Protein AF-F1CIZ3-F1 (afdb_monomer_lite)

InterPro domains:
  IPR001404 Heat shock protein Hsp90 family [PTHR11528] (62-171)
  IPR019805 Heat shock protein Hsp90, conserved site [PS00298] (95-104)
  IPR020575 Heat shock protein Hsp90, N-terminal [PR00775] (75-95)
  IPR020575 Heat shock protein Hsp90, N-terminal [PR00775] (96-118)
  IPR020575 Heat shock protein Hsp90, N-terminal [PR00775] (145-162)
  IPR020575 Heat shock protein Hsp90, N-terminal [PR00775] (163-171)
  IPR036890 Histidine kinase/HSP90-like ATPase superfamily [G3DSA:3.30.565.10] (61-171)
  IPR036890 Histidine kinase/HSP90-like ATPase superfamily [SSF55874] (75-171)

Radius of gyration: 31.39 Å; chains: 1; bounding box: 95×78×40 Å

pLDDT: mean 72.2, std 19.68, range [31.83, 97.5]

Sequence (171 aa):
MRRKLLLLLGVFLLTATLCLAEEDEAENEIKVEDDLGSSREASRTDDEAVKREEEAIKLDGLSVSQIKEMREKAEKFAFQAEVNRMMKLIINSLYRNKEIFLRELISNASDALDKIRVLSLTDKAALAATEELTIRIKSDKENHLLHITDTGIGMTKDELVNNLGTIAKSG

Structure (mmCIF, N/CA/C/O backbone):
data_AF-F1CIZ3-F1
#
_entry.id   AF-F1CIZ3-F1
#
loop_
_atom_site.group_PDB
_atom_site.id
_atom_site.type_symbol
_atom_site.label_atom_id
_atom_site.label_alt_id
_atom_site.label_comp_id
_atom_site.label_asym_id
_atom_site.label_entity_id
_atom_site.label_seq_id
_atom_site.pdbx_PDB_ins_code
_atom_site.Cartn_x
_atom_site.Cartn_y
_atom_site.Cartn_z
_atom_site.occupancy
_atom_site.B_iso_or_equiv
_atom_site.auth_seq_id
_atom_site.auth_comp_id
_atom_site.auth_asym_id
_atom_site.auth_atom_id
_atom_site.pdbx_PDB_model_num
ATOM 1 N N . MET A 1 1 ? 74.417 58.979 -9.910 1.00 60.44 1 MET A N 1
ATOM 2 C CA . MET A 1 1 ? 73.573 57.797 -10.215 1.00 60.44 1 MET A CA 1
ATOM 3 C C . MET A 1 1 ? 72.870 57.190 -8.996 1.00 60.44 1 MET A C 1
ATOM 5 O O . MET A 1 1 ? 71.717 56.815 -9.128 1.00 60.44 1 MET A O 1
ATOM 9 N N . ARG A 1 2 ? 73.472 57.161 -7.795 1.00 59.16 2 ARG A N 1
ATOM 10 C CA . ARG A 1 2 ? 72.865 56.521 -6.604 1.00 59.16 2 ARG A CA 1
ATOM 11 C C . ARG A 1 2 ? 71.601 57.208 -6.037 1.00 59.16 2 ARG A C 1
ATOM 13 O O . ARG A 1 2 ? 70.689 56.515 -5.616 1.00 59.16 2 ARG A O 1
ATOM 20 N N . ARG A 1 3 ? 71.479 58.543 -6.106 1.00 56.59 3 ARG A N 1
ATOM 21 C CA . ARG A 1 3 ? 70.274 59.277 -5.639 1.00 56.59 3 ARG A CA 1
ATOM 22 C C . ARG A 1 3 ? 69.024 59.073 -6.513 1.00 56.59 3 ARG A C 1
ATOM 24 O O . ARG A 1 3 ? 67.924 59.063 -5.983 1.00 56.59 3 ARG A O 1
ATOM 31 N N . LYS A 1 4 ? 69.187 58.866 -7.828 1.00 54.38 4 LYS A N 1
ATOM 32 C CA . LYS A 1 4 ? 68.066 58.553 -8.739 1.00 54.38 4 LYS A CA 1
ATOM 33 C C . LYS A 1 4 ? 67.563 57.114 -8.555 1.00 54.38 4 LYS A C 1
ATOM 35 O O . LYS A 1 4 ? 66.370 56.885 -8.676 1.00 54.38 4 LYS A O 1
ATOM 40 N N . LEU A 1 5 ? 68.453 56.181 -8.198 1.00 55.88 5 LEU A N 1
ATOM 41 C CA . LEU A 1 5 ? 68.102 54.786 -7.914 1.00 55.88 5 LEU A CA 1
ATOM 42 C C . LEU A 1 5 ? 67.326 54.636 -6.592 1.00 55.88 5 LEU A C 1
ATOM 44 O O . LEU A 1 5 ? 66.358 53.893 -6.547 1.00 55.88 5 LEU A O 1
ATOM 48 N N . LEU A 1 6 ? 67.694 55.393 -5.549 1.00 56.19 6 LEU A N 1
ATOM 49 C CA . LEU A 1 6 ? 66.964 55.431 -4.270 1.00 56.19 6 LEU A CA 1
ATOM 50 C C . LEU A 1 6 ? 65.561 56.051 -4.394 1.00 56.19 6 LEU A C 1
ATOM 52 O O . LEU A 1 6 ? 64.628 55.563 -3.767 1.00 56.19 6 LEU A O 1
ATOM 56 N N . LEU A 1 7 ? 65.397 57.083 -5.232 1.00 55.53 7 LEU A N 1
ATOM 57 C CA . LEU A 1 7 ? 64.083 57.670 -5.530 1.00 55.53 7 LEU A CA 1
ATOM 58 C C . LEU A 1 7 ? 63.192 56.715 -6.342 1.00 55.53 7 LEU A C 1
ATOM 60 O O . LEU A 1 7 ? 62.009 56.607 -6.048 1.00 55.53 7 LEU A O 1
ATOM 64 N N . LEU A 1 8 ? 63.754 55.978 -7.307 1.00 55.53 8 LEU A N 1
ATOM 65 C CA . LEU A 1 8 ? 63.022 54.957 -8.073 1.00 55.53 8 LEU A CA 1
ATOM 66 C C . LEU A 1 8 ? 62.616 53.751 -7.213 1.00 55.53 8 LEU A C 1
ATOM 68 O O . LEU A 1 8 ? 61.493 53.278 -7.340 1.00 55.53 8 LEU A O 1
ATOM 72 N N . LEU A 1 9 ? 63.485 53.295 -6.301 1.00 59.22 9 LEU A N 1
ATOM 73 C CA . LEU A 1 9 ? 63.159 52.214 -5.364 1.00 59.22 9 LEU A CA 1
ATOM 74 C C . LEU A 1 9 ? 62.082 52.645 -4.354 1.00 59.22 9 LEU A C 1
ATOM 76 O O . LEU A 1 9 ? 61.201 51.860 -4.024 1.00 59.22 9 LEU A O 1
ATOM 80 N N . GLY A 1 10 ? 62.137 53.902 -3.895 1.00 55.72 10 GLY A N 1
ATOM 81 C CA . GLY A 1 10 ? 61.157 54.481 -2.974 1.00 55.72 10 GLY A CA 1
ATOM 82 C C . GLY A 1 10 ? 59.777 54.674 -3.602 1.00 55.72 10 GLY A C 1
ATOM 83 O O . GLY A 1 10 ? 58.782 54.380 -2.952 1.00 55.72 10 GLY A O 1
ATOM 84 N N . VAL A 1 11 ? 59.703 55.089 -4.873 1.00 61.62 11 VAL A N 1
ATOM 85 C CA . VAL A 1 11 ? 58.431 55.178 -5.613 1.00 61.62 11 VAL A CA 1
ATOM 86 C C . VAL A 1 11 ? 57.851 53.785 -5.863 1.00 61.62 11 VAL A C 1
ATOM 88 O O . VAL A 1 11 ? 56.654 53.610 -5.684 1.00 61.62 11 VAL A O 1
ATOM 91 N N . PHE A 1 12 ? 58.685 52.784 -6.171 1.00 55.91 12 PHE A N 1
ATOM 92 C CA . PHE A 1 12 ? 58.234 51.402 -6.370 1.00 55.91 12 PHE A CA 1
ATOM 93 C C . PHE A 1 12 ? 57.705 50.759 -5.074 1.00 55.91 12 PHE A C 1
ATOM 95 O O . PHE A 1 12 ? 56.709 50.038 -5.104 1.00 55.91 12 PHE A O 1
ATOM 102 N N . LEU A 1 13 ? 58.322 51.065 -3.922 1.00 51.88 13 LEU A N 1
ATOM 103 C CA . LEU A 1 13 ? 57.835 50.622 -2.610 1.00 51.88 13 LEU A CA 1
ATOM 104 C C . LEU A 1 13 ? 56.526 51.323 -2.208 1.00 51.88 13 LEU A C 1
ATOM 106 O O . LEU A 1 13 ? 55.668 50.682 -1.614 1.00 51.88 13 LEU A O 1
ATOM 110 N N . LEU A 1 14 ? 56.362 52.607 -2.556 1.00 47.78 14 LEU A N 1
ATOM 111 C CA . LEU A 1 14 ? 55.167 53.399 -2.237 1.00 47.78 14 LEU A CA 1
ATOM 112 C C . LEU A 1 14 ? 53.968 53.044 -3.137 1.00 47.78 14 LEU A C 1
ATOM 114 O O . LEU A 1 14 ? 52.826 53.108 -2.693 1.00 47.78 14 LEU A O 1
ATOM 118 N N . THR A 1 15 ? 54.215 52.628 -4.386 1.00 47.16 15 THR A N 1
ATOM 119 C CA . THR A 1 15 ? 53.174 52.088 -5.280 1.00 47.16 15 THR A CA 1
ATOM 120 C C . THR A 1 15 ? 52.779 50.658 -4.919 1.00 47.16 15 THR A C 1
ATOM 122 O O . THR A 1 15 ? 51.637 50.274 -5.144 1.00 47.16 15 THR A O 1
ATOM 125 N N . ALA A 1 16 ? 53.693 49.875 -4.332 1.00 51.03 16 ALA A N 1
ATOM 126 C CA . ALA A 1 16 ? 53.399 48.521 -3.864 1.00 51.03 16 ALA A CA 1
ATOM 127 C C . ALA A 1 16 ? 52.565 48.514 -2.570 1.00 51.03 16 ALA A C 1
ATOM 129 O O . ALA A 1 16 ? 51.752 47.615 -2.379 1.00 51.03 16 ALA A O 1
ATOM 130 N N . THR A 1 17 ? 52.720 49.523 -1.703 1.00 44.88 17 THR A N 1
ATOM 131 C CA . THR A 1 17 ? 51.932 49.652 -0.466 1.00 44.88 17 THR A CA 1
ATOM 132 C C . THR A 1 17 ? 50.575 50.329 -0.662 1.00 44.88 17 THR A C 1
ATOM 134 O O . THR A 1 17 ? 49.658 50.021 0.090 1.00 44.88 17 THR A O 1
ATOM 137 N N . LEU A 1 18 ? 50.391 51.178 -1.686 1.00 41.38 18 LEU A N 1
ATOM 138 C CA . LEU A 1 18 ? 49.066 51.723 -2.041 1.00 41.38 18 LEU A CA 1
ATOM 139 C C . LEU A 1 18 ? 48.138 50.704 -2.727 1.00 41.38 18 LEU A C 1
ATOM 141 O O . LEU A 1 18 ? 46.958 50.986 -2.893 1.00 41.38 18 LEU A O 1
ATOM 145 N N . CYS A 1 19 ? 48.655 49.539 -3.132 1.00 40.03 19 CYS A N 1
ATOM 146 C CA . CYS A 1 19 ? 47.873 48.489 -3.790 1.00 40.03 19 CYS A CA 1
ATOM 147 C C . CYS A 1 19 ? 47.334 47.427 -2.807 1.00 40.03 19 CYS A C 1
ATOM 149 O O . CYS A 1 19 ? 46.702 46.469 -3.240 1.00 40.03 19 CYS A O 1
ATOM 151 N N . LEU A 1 20 ? 47.607 47.570 -1.502 1.00 40.41 20 LEU A N 1
ATOM 152 C CA . LEU A 1 20 ? 47.249 46.608 -0.450 1.00 40.41 20 LEU A CA 1
ATOM 153 C C . LEU A 1 20 ? 46.463 47.269 0.697 1.00 40.41 20 LEU A C 1
ATOM 155 O O . LEU A 1 20 ? 46.751 47.028 1.869 1.00 40.41 20 LEU A O 1
ATOM 159 N N . ALA A 1 21 ? 45.489 48.121 0.374 1.00 43.19 21 ALA A N 1
ATOM 160 C CA . ALA A 1 21 ? 44.561 48.667 1.359 1.00 43.19 21 ALA A CA 1
ATOM 161 C C . ALA A 1 21 ? 43.124 48.676 0.812 1.00 43.19 21 ALA A C 1
ATOM 163 O O . ALA A 1 21 ? 42.859 49.328 -0.191 1.00 43.19 21 ALA A O 1
ATOM 164 N N . GLU A 1 22 ? 42.261 47.966 1.547 1.00 39.03 22 GLU A N 1
ATOM 165 C CA . GLU A 1 22 ? 40.789 47.908 1.507 1.00 39.03 22 GLU A CA 1
ATOM 166 C C . GLU A 1 22 ? 40.122 47.187 0.326 1.00 39.03 22 GLU A C 1
ATOM 168 O O . GLU A 1 22 ? 39.919 47.750 -0.740 1.00 39.03 22 GLU A O 1
ATOM 173 N N . GLU A 1 23 ? 39.722 45.939 0.592 1.00 34.38 23 GLU A N 1
ATOM 174 C CA . GLU A 1 23 ? 38.326 45.474 0.525 1.00 34.38 23 GLU A CA 1
ATOM 175 C C . GLU A 1 23 ? 38.229 44.190 1.380 1.00 34.38 23 GLU A C 1
ATOM 177 O O . GLU A 1 23 ? 38.467 43.080 0.916 1.00 34.38 23 GLU A O 1
ATOM 182 N N . ASP A 1 24 ? 37.961 44.357 2.681 1.00 39.41 24 ASP A N 1
ATOM 183 C CA . ASP A 1 24 ? 37.458 43.279 3.546 1.00 39.41 24 ASP A CA 1
ATOM 184 C C . ASP A 1 24 ? 35.933 43.214 3.328 1.00 39.41 24 ASP A C 1
ATOM 186 O O . ASP A 1 24 ? 35.139 43.655 4.160 1.00 39.41 24 ASP A O 1
ATOM 190 N N . GLU A 1 25 ? 35.508 42.718 2.165 1.00 37.09 25 GLU A N 1
ATOM 191 C CA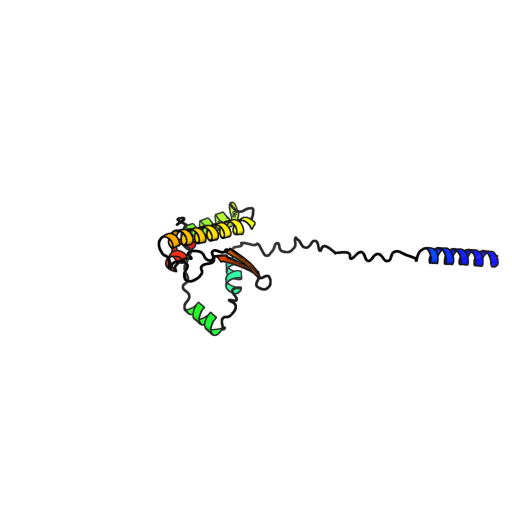 . GLU A 1 25 ? 34.170 42.151 2.025 1.00 37.09 25 GLU A CA 1
ATOM 192 C C . GLU A 1 25 ? 34.301 40.636 2.139 1.00 37.09 25 GLU A C 1
ATOM 194 O O . GLU A 1 25 ? 34.821 39.946 1.263 1.00 37.09 25 GLU A O 1
ATOM 199 N N . ALA A 1 26 ? 33.844 40.110 3.274 1.00 41.56 26 ALA A N 1
ATOM 200 C CA . ALA A 1 26 ? 33.612 38.690 3.451 1.00 41.56 26 ALA A CA 1
ATOM 201 C C . ALA A 1 26 ? 32.445 38.258 2.547 1.00 41.56 26 ALA A C 1
ATOM 203 O O . ALA A 1 26 ? 31.319 38.068 3.010 1.00 41.56 26 ALA A O 1
ATOM 204 N N . GLU A 1 27 ? 32.710 38.084 1.253 1.00 35.53 27 GLU A N 1
ATOM 205 C CA . GLU A 1 27 ? 31.879 37.240 0.410 1.00 35.53 27 GLU A CA 1
ATOM 206 C C . GLU A 1 27 ? 32.081 35.800 0.877 1.00 35.53 27 GLU A C 1
ATOM 208 O O . GLU A 1 27 ? 33.072 35.126 0.596 1.00 35.53 27 GLU A O 1
ATOM 213 N N . ASN A 1 28 ? 31.124 35.336 1.673 1.00 36.84 28 ASN A N 1
ATOM 214 C CA . ASN A 1 28 ? 30.926 33.929 1.945 1.00 36.84 28 ASN A CA 1
ATOM 215 C C . ASN A 1 28 ? 30.589 33.263 0.600 1.00 36.84 28 ASN A C 1
ATOM 217 O O . ASN A 1 28 ? 29.420 33.209 0.216 1.00 36.84 28 ASN A O 1
ATOM 221 N N . GLU A 1 29 ? 31.612 32.818 -0.141 1.00 31.83 29 GLU A N 1
ATOM 222 C CA . GLU A 1 29 ? 31.455 31.911 -1.275 1.00 31.83 29 GLU A CA 1
ATOM 223 C C . GLU A 1 29 ? 30.712 30.674 -0.763 1.00 31.83 29 GLU A C 1
ATOM 225 O O . GLU A 1 29 ? 31.293 29.714 -0.249 1.00 31.83 29 GLU A O 1
ATOM 230 N N . ILE A 1 30 ? 29.391 30.680 -0.919 1.00 37.44 30 ILE A N 1
ATOM 231 C CA . ILE A 1 30 ? 28.629 29.447 -0.974 1.00 37.44 30 ILE A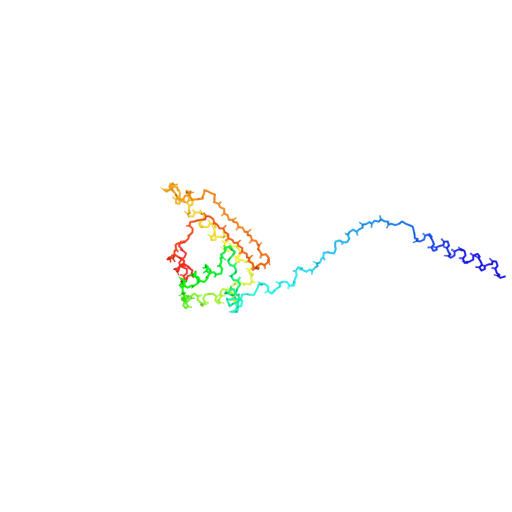 CA 1
ATOM 232 C C . ILE A 1 30 ? 29.117 28.774 -2.251 1.00 37.44 30 ILE A C 1
ATOM 234 O O . ILE A 1 30 ? 28.620 29.045 -3.344 1.00 37.44 30 ILE A O 1
ATOM 238 N N . LYS A 1 31 ? 30.119 27.900 -2.123 1.00 35.44 31 LYS A N 1
ATOM 239 C CA . LYS A 1 31 ? 30.333 26.843 -3.103 1.00 35.44 31 LYS A CA 1
ATOM 240 C C . LYS A 1 31 ? 29.052 26.028 -3.110 1.00 35.44 31 LYS A C 1
ATOM 242 O O . LYS A 1 31 ? 28.849 25.160 -2.265 1.00 35.44 31 LYS A O 1
ATOM 247 N N . VAL A 1 32 ? 28.154 26.365 -4.030 1.00 44.09 32 VAL A N 1
ATOM 248 C CA . VAL A 1 32 ? 27.107 25.451 -4.454 1.00 44.09 32 VAL A CA 1
ATOM 249 C C . VAL A 1 32 ? 27.875 24.297 -5.075 1.00 44.09 32 VAL A C 1
ATOM 251 O O . VAL A 1 32 ? 28.384 24.398 -6.188 1.00 44.09 32 VAL A O 1
ATOM 254 N N . GLU A 1 33 ? 28.085 23.245 -4.289 1.00 45.31 33 GLU A N 1
ATOM 255 C CA . GLU A 1 33 ? 28.481 21.963 -4.838 1.00 45.31 33 GLU A CA 1
ATOM 256 C C . GLU A 1 33 ? 27.402 21.598 -5.857 1.00 45.31 33 GLU A C 1
ATOM 258 O O . GLU A 1 33 ? 26.280 21.239 -5.497 1.00 45.31 33 GLU A O 1
ATOM 263 N N . ASP A 1 34 ? 27.739 21.722 -7.140 1.00 43.12 34 ASP A N 1
ATOM 264 C CA . ASP A 1 34 ? 27.002 21.134 -8.256 1.00 43.12 34 ASP A CA 1
ATOM 265 C C . ASP A 1 34 ? 27.127 19.597 -8.199 1.00 43.12 34 ASP A C 1
ATOM 267 O O . ASP A 1 34 ? 27.535 18.941 -9.155 1.00 43.12 34 ASP A O 1
ATOM 271 N N . ASP A 1 35 ? 26.768 19.000 -7.060 1.00 46.41 35 ASP A N 1
ATOM 272 C CA . ASP A 1 35 ? 26.555 17.563 -6.910 1.00 46.41 35 ASP A CA 1
ATOM 273 C C . ASP A 1 35 ? 25.058 17.224 -6.873 1.00 46.41 35 ASP A C 1
ATOM 275 O O . ASP A 1 35 ? 24.585 16.316 -6.194 1.00 46.41 35 ASP A O 1
ATOM 279 N N . LEU A 1 36 ? 24.273 17.936 -7.681 1.00 48.47 36 LEU A N 1
ATOM 280 C CA . LEU A 1 36 ? 22.897 17.552 -8.010 1.00 48.47 36 LEU A CA 1
ATOM 281 C C . LEU A 1 36 ? 22.841 16.394 -9.032 1.00 48.47 36 LEU A C 1
ATOM 283 O O . LEU A 1 36 ? 21.804 16.165 -9.655 1.00 48.47 36 LEU A O 1
ATOM 287 N N . GLY A 1 37 ? 23.939 15.647 -9.221 1.00 47.88 37 GLY A N 1
ATOM 288 C CA . GLY A 1 37 ? 24.082 14.704 -10.333 1.00 47.88 37 GLY A CA 1
ATOM 289 C C . GLY A 1 37 ? 24.747 13.353 -10.055 1.00 47.88 37 GLY A C 1
ATOM 290 O O . GLY A 1 37 ? 24.560 12.454 -10.881 1.00 47.88 37 GLY A O 1
ATOM 291 N N . SER A 1 38 ? 25.482 13.141 -8.953 1.00 41.50 38 SER A N 1
ATOM 292 C CA . SER A 1 38 ? 26.215 11.870 -8.771 1.00 41.50 38 SER A CA 1
ATOM 293 C C . SER A 1 38 ? 25.387 10.717 -8.188 1.00 41.50 38 SER A C 1
ATOM 295 O O . SER A 1 38 ? 25.764 9.557 -8.333 1.00 41.50 38 SER A O 1
ATOM 297 N N . SER A 1 39 ? 24.188 10.961 -7.651 1.00 42.50 39 SER A N 1
ATOM 298 C CA . SER A 1 39 ? 23.332 9.904 -7.080 1.00 42.50 39 SER A CA 1
ATOM 299 C C . SER A 1 39 ? 22.413 9.199 -8.094 1.00 42.50 39 SER A C 1
ATOM 301 O O . SER A 1 39 ? 21.367 8.651 -7.740 1.00 42.50 39 SER A O 1
ATOM 303 N N . ARG A 1 40 ? 22.816 9.106 -9.373 1.00 44.34 40 ARG A N 1
ATOM 304 C CA . ARG A 1 40 ? 22.109 8.291 -10.395 1.00 44.34 40 ARG A CA 1
ATOM 305 C C . ARG A 1 40 ? 22.111 6.784 -10.102 1.00 44.34 40 ARG A C 1
ATOM 307 O O . ARG A 1 40 ? 21.500 6.017 -10.848 1.00 44.34 40 ARG A O 1
ATOM 314 N N . GLU A 1 41 ? 22.790 6.348 -9.048 1.00 45.31 41 GLU A N 1
ATOM 315 C CA . GLU A 1 41 ? 22.879 4.943 -8.652 1.00 45.31 41 GLU A CA 1
ATOM 316 C C . GLU A 1 41 ? 21.762 4.496 -7.701 1.00 45.31 41 GLU A C 1
ATOM 318 O O . GLU A 1 41 ? 21.410 3.318 -7.700 1.00 45.31 41 GLU A O 1
ATOM 323 N N . ALA A 1 42 ? 21.117 5.425 -6.985 1.00 45.59 42 ALA A N 1
ATOM 324 C CA . ALA A 1 42 ? 20.044 5.098 -6.040 1.00 45.59 42 ALA A CA 1
ATOM 325 C C . ALA A 1 42 ? 18.691 4.797 -6.720 1.00 45.59 42 ALA A C 1
ATOM 327 O O . ALA A 1 42 ? 17.768 4.306 -6.083 1.00 45.59 42 ALA A O 1
ATOM 328 N N . SER A 1 43 ? 18.560 5.073 -8.024 1.00 50.25 43 SER A N 1
ATOM 329 C CA . SER A 1 43 ? 17.323 4.885 -8.796 1.00 50.25 43 SER A CA 1
ATOM 330 C C . SER A 1 43 ? 17.510 3.862 -9.921 1.00 50.25 43 SER A C 1
ATOM 332 O O . SER A 1 43 ? 17.240 4.126 -11.099 1.00 50.25 43 SER A O 1
ATOM 334 N N . ARG A 1 44 ? 18.021 2.674 -9.592 1.00 57.41 44 ARG A N 1
ATOM 335 C CA . ARG A 1 44 ? 18.047 1.533 -10.519 1.00 57.41 44 ARG A CA 1
ATOM 336 C C . ARG A 1 44 ? 17.047 0.480 -10.057 1.00 57.41 44 ARG A C 1
ATOM 338 O O . ARG A 1 44 ? 17.277 -0.219 -9.085 1.00 57.41 44 ARG A O 1
ATOM 345 N N . THR A 1 45 ? 15.936 0.393 -10.780 1.00 56.97 45 THR A N 1
ATOM 346 C CA . THR A 1 45 ? 14.959 -0.699 -10.727 1.00 56.97 45 THR A CA 1
ATOM 347 C C . THR A 1 45 ? 15.451 -1.823 -11.641 1.00 56.97 45 THR A C 1
ATOM 349 O O . THR A 1 45 ? 14.909 -2.025 -12.728 1.00 56.97 45 THR A O 1
ATOM 352 N N . ASP A 1 46 ? 16.571 -2.444 -11.284 1.00 65.31 46 ASP A N 1
ATOM 353 C CA . ASP A 1 46 ? 17.110 -3.610 -11.987 1.00 65.31 46 ASP A CA 1
ATOM 354 C C . ASP A 1 46 ? 16.664 -4.914 -11.311 1.00 65.31 46 ASP A C 1
ATOM 356 O O . ASP A 1 46 ? 16.169 -4.911 -10.186 1.00 65.31 46 ASP A O 1
ATOM 360 N N . ASP A 1 47 ? 16.831 -6.048 -11.998 1.00 62.03 47 ASP A N 1
ATOM 361 C CA . ASP A 1 47 ? 16.488 -7.378 -11.463 1.00 62.03 47 ASP A CA 1
ATOM 362 C C . ASP A 1 47 ? 17.288 -7.726 -10.182 1.00 62.03 47 ASP A C 1
ATOM 364 O O . ASP A 1 47 ? 16.934 -8.646 -9.442 1.00 62.03 47 ASP A O 1
ATOM 368 N N . GLU A 1 48 ? 18.368 -6.986 -9.905 1.00 59.81 48 GLU A N 1
ATOM 369 C CA . GLU A 1 48 ? 19.204 -7.117 -8.709 1.00 59.81 48 GLU A CA 1
ATOM 370 C C . GLU A 1 48 ? 18.741 -6.235 -7.538 1.00 59.81 48 GLU A C 1
ATOM 372 O O . GLU A 1 48 ? 19.175 -6.465 -6.407 1.00 59.81 48 GLU A O 1
ATOM 377 N N 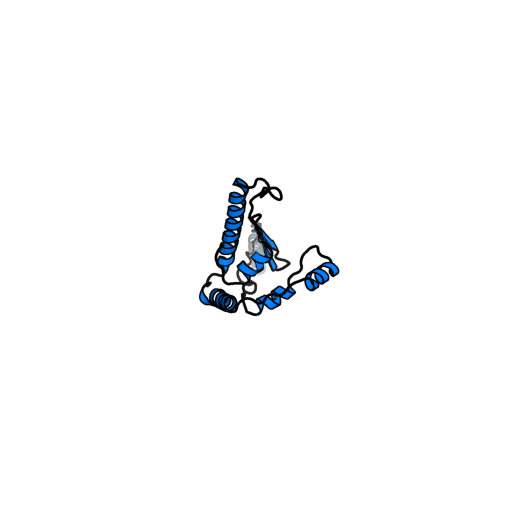. ALA A 1 49 ? 17.842 -5.269 -7.765 1.00 63.19 49 ALA A N 1
ATOM 378 C CA . ALA A 1 49 ? 17.273 -4.419 -6.719 1.00 63.19 49 ALA A CA 1
ATOM 379 C C . ALA A 1 49 ? 16.574 -5.260 -5.645 1.00 63.19 49 ALA A C 1
ATOM 381 O O . ALA A 1 49 ? 16.829 -5.070 -4.464 1.00 63.19 49 ALA A O 1
ATOM 382 N N . VAL A 1 50 ? 15.816 -6.284 -6.053 1.00 57.88 50 VAL A N 1
ATOM 383 C CA . VAL A 1 50 ? 15.111 -7.194 -5.133 1.00 57.88 50 VAL A CA 1
ATOM 384 C C . VAL A 1 50 ? 16.080 -7.901 -4.180 1.00 57.88 50 VAL A C 1
ATOM 386 O O . VAL A 1 50 ? 15.827 -7.977 -2.982 1.00 57.88 50 VAL A O 1
ATOM 389 N N . LYS A 1 51 ? 17.224 -8.382 -4.686 1.00 57.94 51 LYS A N 1
ATOM 390 C CA . LYS A 1 51 ? 18.232 -9.070 -3.860 1.00 57.94 51 LYS A CA 1
ATOM 391 C C . LYS A 1 51 ? 18.914 -8.113 -2.881 1.00 57.94 51 LYS A C 1
ATOM 393 O O . LYS A 1 51 ? 19.152 -8.480 -1.737 1.00 57.94 51 LYS A O 1
ATOM 398 N N . ARG A 1 52 ? 19.202 -6.884 -3.320 1.00 62.78 52 ARG A N 1
ATOM 399 C CA . ARG A 1 52 ? 19.779 -5.835 -2.464 1.00 62.78 52 ARG A CA 1
ATOM 400 C C . ARG A 1 52 ? 18.795 -5.371 -1.388 1.00 62.78 52 ARG A C 1
ATOM 402 O O . ARG A 1 52 ? 19.196 -5.163 -0.248 1.00 62.78 52 ARG A O 1
ATOM 409 N N . GLU A 1 53 ? 17.515 -5.249 -1.728 1.00 56.81 53 GLU A N 1
ATOM 410 C CA . GLU A 1 53 ? 16.449 -4.869 -0.796 1.00 56.81 53 GLU A CA 1
ATOM 411 C C . GLU A 1 53 ? 16.196 -5.951 0.266 1.00 56.81 53 GLU A C 1
ATOM 413 O O . GLU A 1 53 ? 16.034 -5.614 1.437 1.00 56.81 53 GLU A O 1
ATOM 418 N N . GLU A 1 54 ? 16.252 -7.243 -0.085 1.00 55.09 54 GLU A N 1
ATOM 419 C CA . GLU A 1 54 ? 16.146 -8.351 0.885 1.00 55.09 54 GLU A CA 1
ATOM 420 C C . GLU A 1 54 ? 17.230 -8.299 1.983 1.00 55.09 54 GLU A C 1
ATOM 422 O O . GLU A 1 54 ? 16.981 -8.674 3.136 1.00 55.09 54 GLU A O 1
ATOM 427 N N . GLU A 1 55 ? 18.428 -7.816 1.644 1.00 53.34 55 GLU A N 1
ATOM 428 C CA . GLU A 1 55 ? 19.556 -7.665 2.570 1.00 53.34 55 GLU A CA 1
ATOM 429 C C . GLU A 1 55 ? 19.492 -6.358 3.385 1.00 53.34 55 GLU A C 1
ATOM 431 O O . GLU A 1 55 ? 20.049 -6.291 4.484 1.00 53.34 55 GLU A O 1
ATOM 436 N N . ALA A 1 56 ? 18.781 -5.340 2.888 1.00 51.75 56 ALA A N 1
ATOM 437 C CA . ALA A 1 56 ? 18.761 -3.988 3.446 1.00 51.75 56 ALA A CA 1
ATOM 438 C C . ALA A 1 56 ? 17.674 -3.729 4.506 1.00 51.75 56 ALA A C 1
ATOM 440 O O . ALA A 1 56 ? 17.720 -2.688 5.163 1.00 51.75 56 ALA A O 1
ATOM 441 N N . ILE A 1 57 ? 16.715 -4.641 4.729 1.00 53.22 57 ILE A N 1
ATOM 442 C CA . ILE A 1 57 ? 15.659 -4.433 5.739 1.00 53.22 57 ILE A CA 1
ATOM 443 C C . ILE A 1 57 ? 16.246 -4.565 7.155 1.00 53.22 57 ILE A C 1
ATOM 445 O O . ILE A 1 57 ? 16.183 -5.618 7.798 1.00 53.22 57 ILE A O 1
ATOM 449 N N . LYS A 1 58 ? 16.794 -3.463 7.668 1.00 55.84 58 LYS A N 1
ATOM 450 C CA . LYS A 1 58 ? 16.952 -3.219 9.101 1.00 55.84 58 LYS A CA 1
ATOM 451 C C . LYS A 1 58 ? 15.627 -2.659 9.611 1.00 55.84 58 LYS A C 1
ATOM 453 O O . LYS A 1 58 ? 15.335 -1.482 9.450 1.00 55.84 58 LYS A O 1
ATOM 458 N N . LEU A 1 59 ? 14.783 -3.524 10.167 1.00 56.53 59 LEU A N 1
ATOM 459 C CA . LEU A 1 59 ? 13.598 -3.082 10.900 1.00 56.53 59 LEU A CA 1
ATOM 460 C C . LEU A 1 59 ? 14.060 -2.473 12.231 1.00 56.53 59 LEU A C 1
ATOM 462 O O . LEU A 1 59 ? 14.519 -3.197 13.116 1.00 56.53 59 LEU A O 1
ATOM 466 N N . ASP A 1 60 ? 13.973 -1.148 12.352 1.00 53.91 60 ASP A N 1
ATOM 467 C CA . ASP A 1 60 ? 14.316 -0.427 13.579 1.00 53.91 60 ASP A CA 1
ATOM 468 C C . ASP A 1 60 ? 13.476 -0.917 14.771 1.00 53.91 60 ASP A C 1
ATOM 470 O O . ASP A 1 60 ? 12.258 -1.074 14.683 1.00 53.91 60 ASP A O 1
ATOM 474 N N . GLY A 1 61 ? 14.136 -1.140 15.913 1.00 58.00 61 GLY A N 1
ATOM 475 C CA . GLY A 1 61 ? 13.480 -1.400 17.203 1.00 58.00 61 GLY A CA 1
ATOM 476 C C . GLY A 1 61 ? 13.200 -2.865 17.562 1.00 58.00 61 GLY A C 1
ATOM 477 O O . GLY A 1 61 ? 12.663 -3.115 18.640 1.00 58.00 61 GLY A O 1
ATOM 478 N N . LEU A 1 62 ? 13.584 -3.836 16.726 1.00 60.44 62 LEU A N 1
ATOM 479 C CA . LEU A 1 62 ? 13.445 -5.270 17.022 1.00 60.44 62 LEU A CA 1
ATOM 480 C C . LEU A 1 62 ? 14.796 -5.901 17.381 1.00 60.44 62 LEU A C 1
ATOM 482 O O . LEU A 1 62 ? 15.820 -5.635 16.750 1.00 60.44 62 LEU A O 1
ATOM 486 N N . SER A 1 63 ? 14.813 -6.768 18.395 1.00 66.75 63 SER A N 1
ATOM 487 C CA . SER A 1 63 ? 16.013 -7.532 18.741 1.00 66.75 63 SER A CA 1
ATOM 488 C C . SER A 1 63 ? 16.338 -8.569 17.657 1.00 66.75 63 SER A C 1
ATOM 490 O O . SER A 1 63 ? 15.462 -9.053 16.937 1.00 66.75 63 SER A O 1
ATOM 492 N N . VAL A 1 64 ? 17.607 -8.981 17.568 1.00 67.62 64 VAL A N 1
ATOM 493 C CA . VAL A 1 64 ? 18.059 -10.013 16.611 1.00 67.62 64 VAL A CA 1
ATOM 494 C C . VAL A 1 64 ? 17.254 -11.315 16.753 1.00 67.62 64 VAL A C 1
ATOM 496 O O . VAL A 1 64 ? 16.987 -11.993 15.760 1.00 67.62 64 VAL A O 1
ATOM 499 N N . SER A 1 65 ? 16.817 -11.653 17.972 1.00 71.94 65 SER A N 1
ATOM 500 C CA . SER A 1 65 ? 15.962 -12.817 18.220 1.00 71.94 65 SER A CA 1
ATOM 501 C C . SER A 1 65 ? 14.540 -12.634 17.682 1.00 71.94 65 SER A C 1
ATOM 503 O O . SER A 1 65 ? 14.011 -13.568 17.085 1.00 71.94 65 SER A O 1
ATOM 505 N N . GLN A 1 66 ? 13.948 -11.444 17.808 1.00 70.81 66 GLN A N 1
ATOM 506 C CA . GLN A 1 66 ? 12.614 -11.149 17.274 1.00 70.81 66 GLN A CA 1
ATOM 507 C C . GLN A 1 66 ? 12.600 -11.134 15.741 1.00 70.81 66 GLN A C 1
ATOM 509 O O . GLN A 1 66 ? 11.686 -11.680 15.130 1.00 70.81 66 GLN A O 1
ATOM 514 N N . ILE A 1 67 ? 13.642 -10.587 15.105 1.00 71.44 67 ILE A N 1
ATOM 515 C CA . ILE A 1 67 ? 13.776 -10.602 13.638 1.00 71.44 67 ILE A CA 1
ATOM 516 C C . ILE A 1 67 ? 13.867 -12.043 13.125 1.00 71.44 67 ILE A C 1
ATOM 518 O O . ILE A 1 67 ? 13.237 -12.393 12.126 1.00 71.44 67 ILE A O 1
ATOM 522 N N . LYS A 1 68 ? 14.633 -12.894 13.818 1.00 74.75 68 LYS A N 1
ATOM 523 C CA . LYS A 1 68 ? 14.747 -14.313 13.475 1.00 74.75 68 LYS A CA 1
ATOM 524 C C . LYS A 1 68 ? 13.400 -15.027 13.603 1.00 74.75 68 LYS A C 1
ATOM 526 O O . LYS A 1 68 ? 12.999 -15.715 12.671 1.00 74.75 68 LYS A O 1
ATOM 531 N N . GLU A 1 69 ? 12.684 -14.810 14.700 1.00 81.00 69 GLU A N 1
ATOM 532 C CA . GLU A 1 69 ? 11.368 -15.412 14.927 1.00 81.00 69 GLU A CA 1
ATOM 533 C C . GLU A 1 69 ? 10.329 -14.952 13.888 1.00 81.00 69 GLU A C 1
ATOM 535 O O . GLU A 1 69 ? 9.565 -15.766 13.370 1.00 81.00 69 GLU A O 1
ATOM 540 N N . MET A 1 70 ? 10.328 -13.666 13.518 1.00 79.19 70 MET A N 1
ATOM 541 C CA . MET A 1 70 ? 9.467 -13.146 12.450 1.00 79.19 70 MET A CA 1
ATOM 542 C C . MET A 1 70 ? 9.791 -13.778 11.095 1.00 79.19 70 MET A C 1
ATOM 544 O O . MET A 1 70 ? 8.873 -14.135 10.363 1.00 79.19 70 MET A O 1
ATOM 548 N N . ARG A 1 71 ? 11.079 -13.955 10.76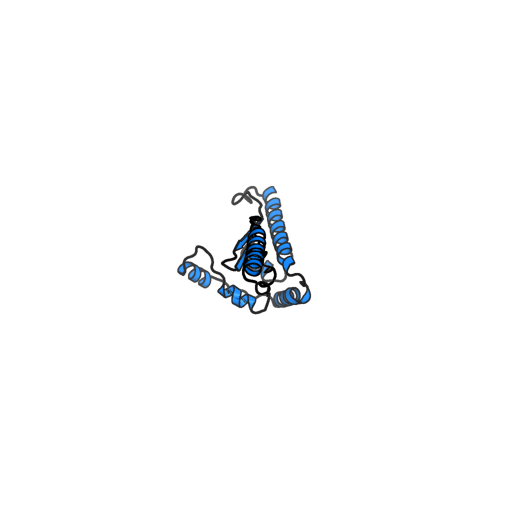5 1.00 77.50 71 ARG A N 1
ATOM 549 C CA . ARG A 1 71 ? 11.506 -14.627 9.526 1.00 77.50 71 ARG A CA 1
ATOM 550 C C . ARG A 1 71 ? 11.124 -16.106 9.508 1.00 77.50 71 ARG A C 1
ATOM 552 O O . ARG A 1 71 ? 10.739 -16.604 8.458 1.00 77.50 71 ARG A O 1
ATOM 559 N N . GLU A 1 72 ? 11.207 -16.798 10.642 1.00 84.94 72 GLU A N 1
ATOM 560 C CA . GLU A 1 72 ? 10.788 -18.203 10.765 1.00 84.94 72 GLU A CA 1
ATOM 561 C C . GLU A 1 72 ? 9.269 -18.373 10.622 1.00 84.94 72 GLU A C 1
ATOM 563 O O . GLU A 1 72 ? 8.811 -19.377 10.082 1.00 84.94 72 GLU A O 1
ATOM 568 N N . LYS A 1 73 ? 8.489 -17.377 11.058 1.00 87.50 73 LYS A N 1
ATOM 569 C CA . LYS A 1 73 ? 7.025 -17.335 10.908 1.00 87.50 73 LYS A CA 1
ATOM 570 C C . LYS A 1 73 ? 6.555 -16.730 9.578 1.00 87.50 73 LYS A C 1
ATOM 572 O O . LYS A 1 73 ? 5.351 -16.686 9.336 1.00 87.50 73 LYS A O 1
ATOM 577 N N . ALA A 1 74 ? 7.465 -16.235 8.739 1.00 86.31 74 ALA A N 1
ATOM 578 C CA . ALA A 1 74 ? 7.113 -15.574 7.489 1.00 86.31 74 ALA A CA 1
ATOM 579 C C . ALA A 1 74 ? 6.676 -16.584 6.419 1.00 86.31 74 ALA A C 1
ATOM 581 O O . ALA A 1 74 ? 7.301 -17.624 6.214 1.00 86.31 74 ALA A O 1
ATOM 582 N N . GLU A 1 75 ? 5.630 -16.231 5.677 1.00 88.50 75 GLU A N 1
ATOM 583 C CA . GLU A 1 75 ? 5.154 -16.993 4.524 1.00 88.50 75 GLU A CA 1
ATOM 584 C C . GLU A 1 75 ? 5.679 -16.355 3.233 1.00 88.50 75 GLU A C 1
ATOM 586 O O . GLU A 1 75 ? 5.610 -15.138 3.055 1.00 88.50 75 GLU A O 1
ATOM 591 N N . LYS A 1 76 ? 6.215 -17.176 2.321 1.00 86.94 76 LYS A N 1
ATOM 592 C CA . LYS A 1 76 ? 6.687 -16.725 1.006 1.00 86.94 76 LYS A CA 1
ATOM 593 C C . LYS A 1 76 ? 5.656 -17.061 -0.063 1.00 86.94 76 LYS A C 1
ATOM 595 O O . LYS A 1 76 ? 5.257 -18.216 -0.192 1.00 86.94 76 LYS A O 1
ATOM 600 N N . PHE A 1 77 ? 5.297 -16.069 -0.870 1.00 84.62 77 PHE A N 1
ATOM 601 C CA . PHE A 1 77 ? 4.377 -16.219 -1.995 1.00 84.62 77 PHE A CA 1
ATOM 602 C C . PHE A 1 77 ? 5.093 -15.900 -3.306 1.00 84.62 77 PHE A C 1
ATOM 604 O O . PHE A 1 77 ? 5.931 -15.002 -3.363 1.00 84.62 77 PHE A O 1
ATOM 611 N N . ALA A 1 78 ? 4.765 -16.641 -4.363 1.00 83.19 78 ALA A N 1
ATOM 612 C CA . ALA A 1 78 ? 5.229 -16.332 -5.708 1.00 83.19 78 ALA A CA 1
ATOM 613 C C . ALA A 1 78 ? 4.186 -15.466 -6.420 1.00 83.19 78 ALA A C 1
ATOM 615 O O . ALA A 1 78 ? 3.003 -15.807 -6.432 1.00 83.19 78 ALA A O 1
ATOM 616 N N . PHE A 1 79 ? 4.631 -14.379 -7.053 1.00 81.88 79 PHE A N 1
ATOM 617 C CA . PHE A 1 79 ? 3.773 -13.596 -7.937 1.00 81.88 79 PHE A CA 1
ATOM 618 C C . PHE A 1 79 ? 3.241 -14.461 -9.077 1.00 81.88 79 PHE A C 1
ATOM 620 O O . PHE A 1 79 ? 3.963 -15.288 -9.649 1.00 81.88 79 PHE A O 1
ATOM 627 N N . GLN A 1 80 ? 1.990 -14.224 -9.462 1.00 80.69 80 GLN A N 1
ATOM 628 C CA . GLN A 1 80 ? 1.423 -14.865 -10.642 1.00 80.69 80 GLN A CA 1
ATOM 629 C C . GLN A 1 80 ? 2.216 -14.479 -11.903 1.00 80.69 80 GLN A C 1
ATOM 631 O O . GLN A 1 80 ? 2.742 -13.369 -12.024 1.00 80.69 80 GLN A O 1
ATOM 636 N N . ALA A 1 81 ? 2.305 -15.396 -12.871 1.00 77.88 81 ALA A N 1
ATOM 637 C CA . ALA A 1 81 ? 3.115 -15.206 -14.081 1.00 77.88 81 ALA A CA 1
ATOM 638 C C . ALA A 1 81 ? 2.745 -13.930 -14.863 1.00 77.88 81 ALA A C 1
ATOM 640 O O . ALA A 1 81 ? 3.609 -13.279 -15.452 1.00 77.88 81 ALA A O 1
ATOM 641 N N . GLU A 1 82 ? 1.469 -13.551 -14.832 1.00 78.00 82 GLU A N 1
ATOM 642 C CA . GLU A 1 82 ? 0.958 -12.350 -15.484 1.00 78.00 82 GLU A CA 1
ATOM 643 C C . GLU A 1 82 ? 1.442 -11.066 -14.785 1.00 78.00 82 GLU A C 1
ATOM 645 O O . GLU A 1 82 ? 1.909 -10.146 -15.458 1.00 78.00 82 GLU A O 1
ATOM 650 N N . VAL A 1 83 ? 1.458 -11.042 -13.443 1.00 78.69 83 VAL A N 1
ATOM 651 C CA . VAL A 1 83 ? 2.003 -9.929 -12.640 1.00 78.69 83 VAL A CA 1
ATOM 652 C C . VAL A 1 83 ? 3.486 -9.736 -12.936 1.00 78.69 83 VAL A C 1
ATOM 654 O O . VAL A 1 83 ? 3.921 -8.622 -13.211 1.00 78.69 83 VAL A O 1
ATOM 657 N N . ASN A 1 84 ? 4.263 -10.822 -12.979 1.00 77.56 84 ASN A N 1
ATOM 658 C CA . ASN A 1 84 ? 5.688 -10.761 -13.318 1.00 77.56 84 ASN A CA 1
ATOM 659 C C . ASN A 1 84 ? 5.938 -10.150 -14.704 1.00 77.56 84 ASN A C 1
ATOM 661 O O . ASN A 1 84 ? 6.877 -9.374 -14.892 1.00 77.56 84 ASN A O 1
ATOM 665 N N . ARG A 1 85 ? 5.097 -10.480 -15.691 1.00 79.25 85 ARG A N 1
ATOM 666 C CA . ARG A 1 85 ? 5.186 -9.894 -17.033 1.00 79.25 85 ARG A CA 1
ATOM 667 C C . ARG A 1 85 ? 4.790 -8.417 -17.025 1.00 79.25 85 ARG A C 1
ATOM 669 O O . ARG A 1 85 ? 5.465 -7.614 -17.667 1.00 79.25 85 ARG A O 1
ATOM 676 N N . MET A 1 86 ? 3.738 -8.062 -16.291 1.00 81.19 86 MET A N 1
ATOM 677 C CA . MET A 1 86 ? 3.276 -6.684 -16.140 1.00 81.19 86 MET A CA 1
ATOM 678 C C . MET A 1 86 ? 4.339 -5.806 -15.470 1.00 81.19 86 MET A C 1
ATOM 680 O O . MET A 1 86 ? 4.665 -4.756 -16.014 1.00 81.19 86 MET A O 1
ATOM 684 N N . MET A 1 87 ? 4.954 -6.260 -14.371 1.00 80.81 87 MET A N 1
ATOM 685 C CA . MET A 1 87 ? 6.051 -5.548 -13.702 1.00 80.81 87 MET A CA 1
ATOM 686 C C . MET A 1 87 ? 7.202 -5.264 -14.670 1.00 80.81 87 MET A C 1
ATOM 688 O O . MET A 1 87 ? 7.641 -4.123 -14.786 1.00 80.81 87 MET A O 1
ATOM 692 N N . LYS A 1 88 ? 7.637 -6.264 -15.449 1.00 79.06 88 LYS A N 1
ATOM 693 C CA . LYS A 1 88 ? 8.708 -6.079 -16.443 1.00 79.06 88 LYS A CA 1
ATOM 694 C C . LYS A 1 88 ? 8.359 -5.048 -17.518 1.00 79.06 88 LYS A C 1
ATOM 696 O O . LYS A 1 88 ? 9.238 -4.291 -17.922 1.00 79.06 88 LYS A O 1
ATOM 701 N N . LEU A 1 89 ? 7.108 -5.006 -17.979 1.00 79.06 89 LEU A N 1
ATOM 702 C CA . LEU A 1 89 ? 6.638 -4.015 -18.957 1.00 79.06 89 LEU A CA 1
ATOM 703 C C . LEU A 1 89 ? 6.539 -2.612 -18.350 1.00 79.06 89 LEU A C 1
ATOM 705 O O . LEU A 1 89 ? 6.968 -1.638 -18.964 1.00 79.06 89 LEU A O 1
ATOM 709 N N . ILE A 1 90 ? 6.005 -2.507 -17.136 1.00 76.00 90 ILE A N 1
ATOM 710 C CA . ILE A 1 90 ? 5.891 -1.253 -16.390 1.00 76.00 90 ILE A CA 1
ATOM 711 C C . ILE A 1 90 ? 7.280 -0.641 -16.186 1.00 76.00 90 ILE A C 1
ATOM 713 O O . ILE A 1 90 ? 7.502 0.507 -16.575 1.00 76.00 90 ILE A O 1
ATOM 717 N N . ILE A 1 91 ? 8.221 -1.437 -15.671 1.00 74.12 91 ILE A N 1
ATOM 718 C CA . ILE A 1 91 ? 9.587 -1.008 -15.350 1.00 74.12 91 ILE A CA 1
ATOM 719 C C . ILE A 1 91 ? 10.355 -0.583 -16.608 1.00 74.12 91 ILE A C 1
ATOM 721 O O . ILE A 1 91 ? 11.033 0.440 -16.593 1.00 74.12 91 ILE A O 1
ATOM 725 N N . ASN A 1 92 ? 10.254 -1.348 -17.700 1.00 70.19 92 ASN A N 1
ATOM 726 C CA . ASN A 1 92 ? 11.127 -1.149 -18.862 1.00 70.19 92 ASN A CA 1
ATOM 727 C C . ASN A 1 92 ? 10.492 -0.367 -20.019 1.00 70.19 92 ASN A C 1
ATOM 729 O O . ASN A 1 92 ? 11.215 0.096 -20.899 1.00 70.19 92 ASN A O 1
ATOM 733 N N . SER A 1 93 ? 9.163 -0.258 -20.089 1.00 66.25 93 SER A N 1
ATOM 734 C CA . SER A 1 93 ? 8.478 0.242 -21.293 1.00 66.25 93 SER A CA 1
ATOM 735 C C . SER A 1 93 ? 7.541 1.419 -21.048 1.00 66.25 93 SER A C 1
ATOM 737 O O . SER A 1 93 ? 7.408 2.256 -21.939 1.00 66.25 93 SER A O 1
ATOM 739 N N . LEU A 1 94 ? 6.899 1.513 -19.881 1.00 63.25 94 LEU A N 1
ATOM 740 C CA . LEU A 1 94 ? 5.867 2.532 -19.640 1.00 63.25 94 LEU A CA 1
ATOM 741 C C . LEU A 1 94 ? 6.379 3.727 -18.829 1.00 63.25 94 LEU A C 1
ATOM 743 O O . LEU A 1 94 ? 5.992 4.862 -19.103 1.00 63.25 94 LEU A O 1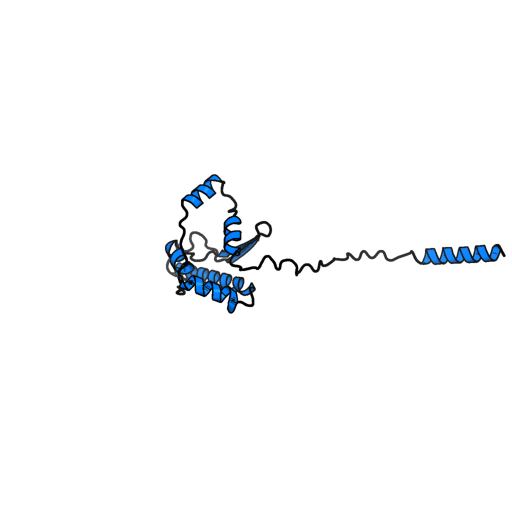
ATOM 747 N N . TYR A 1 95 ? 7.298 3.506 -17.888 1.00 65.62 95 TYR A N 1
ATOM 748 C CA . TYR A 1 95 ? 7.815 4.569 -17.029 1.00 65.62 95 TYR A CA 1
ATOM 749 C C . TYR A 1 95 ? 9.178 5.082 -17.498 1.00 65.62 95 TYR A C 1
ATOM 751 O O . TYR A 1 95 ? 10.225 4.671 -17.008 1.00 65.62 95 TYR A O 1
ATOM 759 N N . ARG A 1 96 ? 9.176 6.046 -18.429 1.00 68.75 96 ARG A N 1
ATOM 760 C CA . ARG A 1 96 ? 10.384 6.857 -18.697 1.00 68.75 96 ARG A CA 1
ATOM 761 C C . ARG A 1 96 ? 10.755 7.739 -17.504 1.00 68.75 96 ARG A C 1
ATOM 763 O O . ARG A 1 96 ? 11.937 7.910 -17.219 1.00 68.75 96 ARG A O 1
ATOM 770 N N . ASN A 1 97 ? 9.748 8.269 -16.811 1.00 77.69 97 ASN A N 1
ATOM 771 C CA . ASN A 1 97 ? 9.926 9.177 -15.683 1.00 77.69 97 ASN A CA 1
ATOM 772 C C . ASN A 1 97 ? 9.707 8.402 -14.389 1.00 77.69 97 ASN A C 1
ATOM 774 O O . ASN A 1 97 ? 8.576 8.059 -14.040 1.00 77.69 97 ASN A O 1
ATOM 778 N N . LYS A 1 98 ? 10.803 8.105 -13.693 1.00 79.44 98 LYS A N 1
ATOM 779 C CA . LYS A 1 98 ? 10.763 7.266 -12.493 1.00 79.44 98 LYS A CA 1
ATOM 780 C C . LYS A 1 98 ? 10.029 7.940 -11.343 1.00 79.44 98 LYS A C 1
ATOM 782 O O . LYS A 1 98 ? 9.334 7.249 -10.621 1.00 79.44 98 LYS A O 1
ATOM 787 N N . GLU A 1 99 ? 10.091 9.266 -11.237 1.00 84.56 99 GLU A N 1
ATOM 788 C CA . GLU A 1 99 ? 9.420 10.091 -10.214 1.00 84.56 99 GLU A CA 1
ATOM 789 C C . GLU A 1 99 ? 7.903 9.878 -10.091 1.00 84.56 99 GLU A C 1
ATOM 791 O O . GLU A 1 99 ? 7.317 10.200 -9.059 1.00 84.56 99 GLU A O 1
ATOM 796 N N . ILE A 1 100 ? 7.262 9.289 -11.107 1.00 85.25 100 ILE A N 1
ATOM 797 C CA . ILE A 1 100 ? 5.823 9.031 -11.088 1.00 85.25 100 ILE A CA 1
ATOM 798 C C . ILE A 1 100 ? 5.431 8.035 -9.983 1.00 85.25 100 ILE A C 1
ATOM 800 O O . ILE A 1 100 ? 4.308 8.112 -9.492 1.00 85.25 100 ILE A O 1
ATOM 804 N N . PHE A 1 101 ? 6.341 7.168 -9.513 1.00 87.94 101 PHE A N 1
ATOM 805 C CA . PHE A 1 101 ? 6.034 6.228 -8.423 1.00 87.94 101 PHE A CA 1
ATOM 806 C C . PHE A 1 101 ? 5.445 6.937 -7.192 1.00 87.94 101 PHE A C 1
ATOM 808 O O . PHE A 1 101 ? 4.508 6.434 -6.578 1.00 87.94 101 PHE A O 1
ATOM 815 N N . LEU A 1 102 ? 5.952 8.131 -6.863 1.00 92.75 102 LEU A N 1
ATOM 816 C CA . LEU A 1 102 ? 5.497 8.882 -5.700 1.00 92.75 102 LEU A CA 1
ATOM 817 C C . LEU A 1 102 ? 4.059 9.376 -5.885 1.00 92.75 102 LEU A C 1
ATOM 819 O O . LEU A 1 102 ? 3.274 9.339 -4.942 1.00 92.75 102 LEU A O 1
ATOM 823 N N . ARG A 1 103 ? 3.692 9.780 -7.109 1.00 93.38 103 ARG A N 1
ATOM 824 C CA . ARG A 1 103 ? 2.313 10.149 -7.453 1.00 93.38 103 ARG A CA 1
ATOM 825 C C . ARG A 1 103 ? 1.371 8.964 -7.267 1.00 93.38 103 ARG A C 1
ATOM 827 O O . ARG A 1 103 ? 0.323 9.128 -6.653 1.00 93.38 103 ARG A O 1
ATOM 834 N N . GLU A 1 104 ? 1.748 7.792 -7.774 1.00 92.00 104 GLU A N 1
ATOM 835 C CA . GLU A 1 104 ? 0.915 6.587 -7.669 1.00 92.00 104 GLU A CA 1
ATOM 836 C C . GLU A 1 104 ? 0.729 6.159 -6.206 1.00 92.00 104 GLU A C 1
ATOM 838 O O . GLU A 1 104 ? -0.388 5.877 -5.781 1.00 92.00 104 GLU A O 1
ATOM 843 N N . LEU A 1 105 ? 1.796 6.188 -5.397 1.00 94.94 105 LEU A N 1
ATOM 844 C CA . LEU A 1 105 ? 1.708 5.841 -3.975 1.00 94.94 105 LEU A CA 1
ATOM 845 C C . LEU A 1 105 ? 0.866 6.841 -3.173 1.00 94.94 105 LEU A C 1
ATOM 847 O O . LEU A 1 105 ? 0.082 6.423 -2.324 1.00 94.94 105 LEU A O 1
ATOM 851 N N . ILE A 1 106 ? 0.978 8.142 -3.458 1.00 96.38 106 ILE A N 1
ATOM 852 C CA . ILE A 1 106 ? 0.123 9.160 -2.829 1.00 96.38 106 ILE A CA 1
ATOM 853 C C . ILE A 1 106 ? -1.341 8.972 -3.245 1.00 96.38 106 ILE A C 1
ATOM 855 O O . ILE A 1 106 ? -2.223 9.102 -2.400 1.00 96.38 106 ILE A O 1
ATOM 859 N N . SER A 1 107 ? -1.608 8.635 -4.511 1.00 96.62 107 SER A N 1
ATOM 860 C CA . SER A 1 107 ? -2.969 8.348 -4.982 1.00 96.62 107 SER A CA 1
ATOM 861 C C . SER A 1 107 ? -3.574 7.160 -4.233 1.00 96.62 107 SER A C 1
ATOM 863 O O . SER A 1 107 ? -4.663 7.282 -3.684 1.00 96.62 107 SER A O 1
ATOM 865 N N . ASN A 1 108 ? -2.833 6.053 -4.114 1.00 96.00 108 ASN A N 1
ATOM 866 C CA . ASN A 1 108 ? -3.282 4.869 -3.375 1.00 96.00 108 ASN A CA 1
ATOM 867 C C . ASN A 1 108 ? -3.566 5.179 -1.895 1.00 96.00 108 ASN A C 1
ATOM 869 O O . ASN A 1 108 ? -4.563 4.720 -1.340 1.00 96.00 108 ASN A O 1
ATOM 873 N N . ALA A 1 109 ? -2.703 5.974 -1.258 1.00 97.25 109 ALA A N 1
ATOM 874 C CA . ALA A 1 109 ? -2.896 6.422 0.117 1.00 97.25 109 ALA A CA 1
ATOM 875 C C . ALA A 1 109 ? -4.145 7.313 0.263 1.00 97.25 109 ALA A C 1
ATOM 877 O O . ALA A 1 109 ? -4.914 7.154 1.210 1.00 97.25 109 ALA A O 1
ATOM 878 N N . SER A 1 110 ? -4.386 8.217 -0.691 1.00 97.38 110 SER A N 1
ATOM 879 C CA . SER A 1 110 ? -5.596 9.047 -0.725 1.00 97.38 110 SER A CA 1
ATOM 880 C C . SER A 1 110 ? -6.862 8.196 -0.849 1.00 97.38 110 SER A C 1
ATOM 882 O O . SER A 1 110 ? -7.815 8.412 -0.102 1.00 97.38 110 SER A O 1
ATOM 884 N N . ASP A 1 111 ? -6.856 7.191 -1.726 1.00 96.56 111 ASP A N 1
ATOM 885 C CA . ASP A 1 111 ? -7.983 6.270 -1.898 1.00 96.56 111 ASP A CA 1
ATOM 886 C C . ASP A 1 111 ? -8.258 5.466 -0.617 1.00 96.56 111 ASP A C 1
ATOM 888 O O . ASP A 1 111 ? -9.412 5.271 -0.229 1.00 96.56 111 ASP A O 1
ATOM 892 N N . ALA A 1 112 ? -7.209 5.026 0.085 1.00 96.19 112 ALA A N 1
ATOM 893 C CA . ALA A 1 112 ? -7.340 4.325 1.361 1.00 96.19 112 ALA A CA 1
ATOM 894 C C . ALA A 1 112 ? -7.961 5.212 2.456 1.00 96.19 112 ALA A C 1
ATOM 896 O O . ALA A 1 112 ? -8.800 4.735 3.230 1.00 96.19 112 ALA A O 1
ATOM 897 N N . LEU A 1 113 ? -7.583 6.494 2.507 1.00 96.19 113 LEU A N 1
ATOM 898 C CA . LEU A 1 113 ? -8.160 7.485 3.420 1.00 96.19 113 LEU A CA 1
ATOM 899 C C . LEU A 1 113 ? -9.630 7.773 3.096 1.00 96.19 113 LEU A C 1
ATOM 901 O O . LEU A 1 113 ? -10.465 7.848 3.998 1.00 96.19 113 LEU A O 1
ATOM 905 N N . ASP A 1 114 ? -9.978 7.889 1.816 1.00 95.75 114 ASP A N 1
ATOM 906 C CA . ASP A 1 114 ? -11.368 8.096 1.417 1.00 95.75 114 ASP A CA 1
ATOM 907 C C . ASP A 1 114 ? -12.244 6.878 1.723 1.00 95.75 114 ASP A C 1
ATOM 909 O O . ASP A 1 114 ? -13.364 7.038 2.215 1.00 95.75 114 ASP A O 1
ATOM 913 N N . LYS A 1 115 ? -11.731 5.658 1.534 1.00 94.56 115 LYS A N 1
ATOM 914 C CA . LYS A 1 115 ? -12.445 4.425 1.902 1.00 94.56 115 LYS A CA 1
ATOM 915 C C . LYS A 1 115 ? -12.783 4.376 3.393 1.00 94.56 115 LYS A C 1
ATOM 917 O O . LYS A 1 115 ? -13.942 4.137 3.737 1.00 94.56 115 LYS A O 1
ATOM 922 N N . ILE A 1 116 ? -11.821 4.651 4.281 1.00 94.25 116 ILE A N 1
ATOM 923 C CA . ILE A 1 116 ? -12.092 4.657 5.731 1.00 94.25 116 ILE A CA 1
ATOM 924 C C . ILE A 1 116 ? -13.018 5.811 6.133 1.00 94.25 116 ILE A C 1
ATOM 926 O O . ILE A 1 116 ? -13.887 5.640 6.988 1.00 94.25 116 ILE A O 1
ATOM 930 N N . ARG A 1 117 ? -12.904 6.968 5.469 1.00 93.69 117 ARG A N 1
ATOM 931 C CA . ARG A 1 117 ? -13.783 8.121 5.691 1.00 93.69 117 ARG A CA 1
ATOM 932 C C . ARG A 1 117 ? -15.231 7.826 5.312 1.00 93.69 117 ARG A C 1
ATOM 934 O O . ARG A 1 117 ? -16.139 8.268 6.004 1.00 93.69 117 ARG A O 1
ATOM 941 N N . VAL A 1 118 ? -15.466 7.098 4.222 1.00 94.31 118 VAL A N 1
ATOM 942 C CA . VAL A 1 118 ? -16.820 6.665 3.845 1.00 94.31 118 VAL A CA 1
ATOM 943 C C . VAL A 1 118 ? -17.338 5.616 4.829 1.00 94.31 118 VAL A C 1
ATOM 945 O O . VAL A 1 118 ? -18.484 5.714 5.266 1.00 94.31 118 VAL A O 1
ATOM 948 N N . LEU A 1 119 ? -16.500 4.653 5.229 1.00 93.06 119 LEU A N 1
ATOM 949 C CA . LEU A 1 119 ? -16.881 3.623 6.199 1.00 93.06 119 LEU A CA 1
ATOM 950 C C . LEU A 1 119 ? -17.302 4.234 7.544 1.00 93.06 119 LEU A C 1
ATOM 952 O O . LEU A 1 119 ? -18.314 3.816 8.114 1.00 93.06 119 LEU A O 1
ATOM 956 N N . SER A 1 120 ? -16.599 5.275 8.001 1.00 92.94 120 SER A N 1
ATOM 957 C CA . SER A 1 120 ? -16.871 5.939 9.281 1.00 92.94 120 SER A CA 1
ATOM 958 C C . SER A 1 120 ? -18.234 6.638 9.359 1.00 92.94 120 SER A C 1
ATOM 960 O O . SER A 1 120 ? -18.752 6.868 10.453 1.00 92.94 120 SER A O 1
ATOM 962 N N . LEU A 1 121 ? -18.871 6.912 8.213 1.00 92.62 121 LEU A N 1
ATOM 963 C CA . LEU A 1 121 ? -20.250 7.414 8.160 1.00 92.62 121 LEU A CA 1
ATOM 964 C C . LEU A 1 121 ? -21.268 6.368 8.633 1.00 92.62 121 LEU A C 1
ATOM 966 O O . LEU A 1 121 ? -22.343 6.725 9.115 1.00 92.62 121 LEU A O 1
ATOM 970 N N . THR A 1 122 ? -20.937 5.085 8.479 1.00 94.19 122 THR A N 1
ATOM 971 C CA . THR A 1 122 ? -21.799 3.952 8.847 1.00 94.19 122 THR A CA 1
ATOM 972 C C . THR A 1 122 ? -21.332 3.241 10.113 1.00 94.19 122 THR A C 1
ATOM 974 O O . THR A 1 122 ? -22.167 2.771 10.884 1.00 94.19 122 THR A O 1
ATOM 977 N N . ASP A 1 123 ? -20.022 3.219 10.365 1.00 91.62 123 ASP A N 1
ATOM 978 C CA . ASP A 1 123 ? -19.412 2.619 11.546 1.00 91.62 123 ASP A CA 1
ATOM 979 C C . ASP A 1 123 ? -18.589 3.653 12.323 1.00 91.62 123 ASP A C 1
ATOM 981 O O . ASP A 1 123 ? -17.473 4.013 11.953 1.00 91.62 123 ASP A O 1
ATOM 985 N N . LYS A 1 124 ? -19.122 4.098 13.463 1.00 84.38 124 LYS A N 1
ATOM 986 C CA . LYS A 1 124 ? -18.454 5.084 14.324 1.00 84.38 124 LYS A CA 1
ATOM 987 C C . LYS A 1 124 ? -17.167 4.557 14.968 1.00 84.38 124 LYS A C 1
ATOM 989 O O . LYS A 1 124 ? -16.374 5.367 15.437 1.00 84.38 124 LYS A O 1
ATOM 994 N N . ALA A 1 125 ? -16.958 3.240 15.015 1.00 90.19 125 ALA A N 1
ATOM 995 C CA . ALA A 1 125 ? -15.742 2.647 15.564 1.00 90.19 125 ALA A CA 1
ATOM 996 C C . ALA A 1 125 ? -14.584 2.611 14.552 1.00 90.19 125 ALA A C 1
ATOM 998 O O . ALA A 1 125 ? -13.441 2.406 14.956 1.00 90.19 125 ALA A O 1
ATOM 999 N N . ALA A 1 126 ? -14.847 2.860 13.263 1.00 86.44 126 ALA A N 1
ATOM 1000 C CA . ALA A 1 126 ? -13.851 2.752 12.195 1.00 86.44 126 ALA A CA 1
ATOM 1001 C C . ALA A 1 126 ? -12.621 3.659 12.400 1.00 86.44 126 ALA A C 1
ATOM 1003 O O . ALA A 1 126 ? -11.514 3.289 12.023 1.00 86.44 126 ALA A O 1
ATOM 1004 N N . LEU A 1 127 ? -12.796 4.822 13.038 1.00 87.62 127 LEU A N 1
ATOM 1005 C CA . LEU A 1 127 ? -11.715 5.775 13.334 1.00 87.62 127 LEU A CA 1
ATOM 1006 C C . LEU A 1 127 ? -11.258 5.746 14.800 1.00 87.62 127 LEU A C 1
ATOM 1008 O O . LEU A 1 127 ? -10.466 6.587 15.215 1.00 87.62 127 LEU A O 1
ATOM 1012 N N . ALA A 1 128 ? -11.719 4.779 15.599 1.00 82.94 128 ALA A N 1
ATOM 1013 C CA . ALA A 1 128 ? -11.450 4.754 17.039 1.00 82.94 128 ALA A CA 1
ATOM 1014 C C . ALA A 1 128 ? -9.960 4.581 17.383 1.00 82.94 128 ALA A C 1
ATOM 1016 O O . ALA A 1 128 ? -9.519 5.013 18.445 1.00 82.94 128 ALA A O 1
ATOM 1017 N N . ALA A 1 129 ? -9.185 3.935 16.504 1.00 80.00 129 ALA A N 1
ATOM 1018 C CA . ALA A 1 129 ? -7.752 3.729 16.704 1.00 80.00 129 ALA A CA 1
ATOM 1019 C C . ALA A 1 129 ? -6.913 4.958 16.316 1.00 80.00 129 ALA A C 1
ATOM 1021 O O . ALA A 1 129 ? -5.860 5.201 16.905 1.00 80.00 129 ALA A O 1
ATOM 1022 N N . THR A 1 130 ? -7.334 5.716 15.304 1.00 83.62 130 THR A N 1
ATOM 1023 C CA . THR A 1 130 ? -6.643 6.917 14.824 1.00 83.62 130 THR A CA 1
ATOM 1024 C C . THR A 1 130 ? -7.656 7.801 14.104 1.00 83.62 130 THR A C 1
ATOM 1026 O O . THR A 1 130 ? -8.111 7.465 13.015 1.00 83.62 130 THR A O 1
ATOM 1029 N N . GLU A 1 131 ? -8.011 8.931 14.715 1.00 84.69 131 GLU A N 1
ATOM 1030 C CA . GLU A 1 131 ? -8.979 9.874 14.134 1.00 84.69 131 GLU A CA 1
ATOM 1031 C C . GLU A 1 131 ? -8.365 10.734 13.020 1.00 84.69 131 GLU A C 1
ATOM 1033 O O . GLU A 1 131 ? -9.069 11.229 12.140 1.00 84.69 131 GLU A O 1
ATOM 1038 N N . GLU A 1 132 ? -7.044 10.912 13.043 1.00 91.38 132 GLU A N 1
ATOM 1039 C CA . GLU A 1 132 ? -6.334 11.721 12.060 1.00 91.38 132 GLU A CA 1
ATOM 1040 C C . GLU A 1 132 ? -6.194 10.986 10.724 1.00 91.38 132 GLU A C 1
ATOM 1042 O O . GLU A 1 132 ? -5.533 9.952 10.630 1.00 91.38 132 GLU A O 1
ATOM 1047 N N . LEU A 1 133 ? -6.752 11.574 9.665 1.00 94.69 133 LEU A N 1
ATOM 1048 C CA . LEU A 1 133 ? -6.589 11.125 8.283 1.00 94.69 133 LEU A CA 1
ATOM 1049 C C . LEU A 1 133 ? -5.411 11.865 7.645 1.00 94.69 133 LEU A C 1
ATOM 1051 O O . LEU A 1 133 ? -5.529 13.032 7.272 1.00 94.69 133 LEU A O 1
ATOM 1055 N N . THR A 1 134 ? -4.253 11.210 7.560 1.00 96.62 134 THR A N 1
ATOM 1056 C CA . THR A 1 134 ? -3.002 11.844 7.123 1.00 96.62 134 THR A CA 1
ATOM 1057 C C . THR A 1 134 ? -2.175 10.919 6.243 1.00 96.62 134 THR A C 1
ATOM 1059 O O . THR A 1 134 ? -2.238 9.699 6.369 1.00 96.62 134 THR A O 1
ATOM 1062 N N . ILE A 1 135 ? -1.357 11.523 5.379 1.00 97.50 135 ILE A N 1
ATOM 1063 C CA . ILE A 1 135 ? -0.279 10.857 4.646 1.00 97.50 135 ILE A CA 1
ATOM 1064 C C . ILE A 1 135 ? 1.026 11.505 5.103 1.00 97.50 135 ILE A C 1
ATOM 1066 O O . ILE A 1 135 ? 1.199 12.718 4.978 1.00 97.50 135 ILE A O 1
ATOM 1070 N N . ARG A 1 136 ? 1.947 10.713 5.652 1.00 97.12 136 ARG A N 1
ATOM 1071 C CA . ARG A 1 136 ? 3.269 11.157 6.108 1.00 97.12 136 ARG A CA 1
ATOM 1072 C C . ARG A 1 136 ? 4.348 10.588 5.204 1.00 97.12 136 ARG A C 1
ATOM 1074 O O . ARG A 1 136 ? 4.382 9.386 4.960 1.00 97.12 136 ARG A O 1
ATOM 1081 N N . ILE A 1 137 ? 5.251 11.453 4.753 1.00 96.69 137 ILE A N 1
ATOM 1082 C CA . ILE A 1 137 ? 6.399 11.074 3.930 1.00 96.69 137 ILE A CA 1
ATOM 1083 C C . ILE A 1 137 ? 7.669 11.396 4.715 1.00 96.69 137 ILE A C 1
ATOM 1085 O O . ILE A 1 137 ? 7.891 12.548 5.088 1.00 96.69 137 ILE A O 1
ATOM 1089 N N . LYS A 1 138 ? 8.496 10.383 4.979 1.00 95.69 138 LYS A N 1
ATOM 1090 C CA . LYS A 1 138 ? 9.775 10.522 5.690 1.00 95.69 138 LYS A CA 1
ATOM 1091 C C . LYS A 1 138 ? 10.889 9.918 4.846 1.00 95.69 138 LYS A C 1
ATOM 1093 O O . LYS A 1 138 ? 10.833 8.742 4.501 1.00 95.69 138 LYS A O 1
ATOM 1098 N N . SER A 1 139 ? 11.917 10.709 4.556 1.00 95.00 139 SER A N 1
ATOM 1099 C CA . SER A 1 139 ? 13.159 10.205 3.966 1.00 95.00 139 SER A CA 1
ATOM 1100 C C . SER A 1 139 ? 14.145 9.844 5.073 1.00 95.00 139 SER A C 1
ATOM 1102 O O . SER A 1 139 ? 14.397 10.651 5.968 1.00 95.00 139 SER A O 1
ATOM 1104 N N . ASP A 1 140 ? 14.696 8.639 4.995 1.00 91.31 140 ASP A N 1
ATOM 1105 C CA . ASP A 1 140 ? 15.809 8.166 5.806 1.00 91.31 140 ASP A CA 1
ATOM 1106 C C . ASP A 1 140 ? 17.015 7.932 4.886 1.00 91.31 140 ASP A C 1
ATOM 1108 O O . ASP A 1 140 ? 17.096 6.946 4.149 1.00 91.31 140 ASP A O 1
ATOM 1112 N N . LYS A 1 141 ? 17.944 8.891 4.895 1.00 89.44 141 LYS A N 1
ATOM 1113 C CA . LYS A 1 141 ? 19.142 8.840 4.050 1.00 89.44 141 LYS A CA 1
ATOM 1114 C C . LYS A 1 141 ? 20.166 7.823 4.544 1.00 89.44 141 LYS A C 1
ATOM 1116 O O . LYS A 1 141 ? 20.920 7.315 3.723 1.00 89.44 141 LYS A O 1
ATOM 1121 N N . GLU A 1 142 ? 20.201 7.548 5.846 1.00 87.75 142 GLU A N 1
ATOM 1122 C CA . GLU A 1 142 ? 21.185 6.648 6.455 1.00 87.75 142 GLU A CA 1
ATOM 1123 C C . GLU A 1 142 ? 20.888 5.193 6.089 1.00 87.75 142 GLU A C 1
ATOM 1125 O O . GLU A 1 142 ? 21.803 4.428 5.788 1.00 87.75 142 GLU A O 1
ATOM 1130 N N . ASN A 1 143 ? 19.603 4.834 6.050 1.00 85.50 143 ASN A N 1
ATOM 1131 C CA . ASN A 1 143 ? 19.150 3.492 5.691 1.00 85.50 143 ASN A CA 1
ATOM 1132 C C . ASN A 1 143 ? 18.745 3.349 4.214 1.00 85.50 143 ASN A C 1
ATOM 1134 O O . ASN A 1 143 ? 18.356 2.263 3.793 1.00 85.50 143 ASN A O 1
ATOM 1138 N N . HIS A 1 144 ? 18.838 4.422 3.420 1.00 87.38 144 HIS A N 1
ATOM 1139 C CA . HIS A 1 144 ? 18.362 4.477 2.031 1.00 87.38 144 HIS A CA 1
ATOM 1140 C C . HIS A 1 144 ? 16.874 4.110 1.879 1.00 87.38 144 HIS A C 1
ATOM 1142 O O . HIS A 1 144 ? 16.478 3.454 0.916 1.00 87.38 144 HIS A O 1
ATOM 1148 N N . LEU A 1 145 ? 16.039 4.558 2.823 1.00 88.94 145 LEU A N 1
ATOM 1149 C CA . LEU A 1 145 ? 14.605 4.275 2.845 1.00 88.94 145 LEU A CA 1
ATOM 1150 C C . LEU A 1 145 ? 13.776 5.541 2.606 1.00 88.94 145 LEU A C 1
ATOM 1152 O O . LEU A 1 145 ? 14.085 6.639 3.076 1.00 88.94 145 LEU A O 1
ATOM 1156 N N . LEU A 1 146 ? 12.666 5.370 1.892 1.00 90.94 146 LEU A N 1
ATOM 1157 C CA . LEU A 1 146 ? 11.606 6.365 1.784 1.00 90.94 146 LEU A CA 1
ATOM 1158 C C . LEU A 1 146 ? 10.324 5.755 2.342 1.00 90.94 146 LEU A C 1
ATOM 1160 O O . LEU A 1 146 ? 9.787 4.800 1.787 1.00 90.94 146 LEU A O 1
ATOM 1164 N N . HIS A 1 147 ? 9.830 6.320 3.437 1.00 93.56 147 HIS A N 1
ATOM 1165 C CA . HIS A 1 147 ? 8.591 5.892 4.069 1.00 93.56 147 HIS A CA 1
ATOM 1166 C C . HIS A 1 147 ? 7.439 6.760 3.581 1.00 93.56 147 HIS A C 1
ATOM 1168 O O . HIS A 1 147 ? 7.513 7.987 3.654 1.00 93.56 147 HIS A O 1
ATOM 1174 N N . ILE A 1 148 ? 6.368 6.113 3.131 1.00 95.94 148 ILE A N 1
ATOM 1175 C CA . ILE A 1 148 ? 5.079 6.732 2.827 1.00 95.94 148 ILE A CA 1
ATOM 1176 C C . ILE A 1 148 ? 4.066 5.990 3.689 1.00 95.94 148 ILE A C 1
ATOM 1178 O O . ILE A 1 148 ? 3.909 4.779 3.560 1.00 95.94 148 ILE A O 1
ATOM 1182 N N . THR A 1 149 ? 3.459 6.693 4.637 1.00 96.25 149 THR A N 1
ATOM 1183 C CA . THR A 1 149 ? 2.582 6.099 5.647 1.00 96.25 149 THR A CA 1
ATOM 1184 C C . THR A 1 149 ? 1.266 6.843 5.666 1.00 96.25 149 THR A C 1
ATOM 1186 O O . THR A 1 149 ? 1.242 8.032 5.983 1.00 96.25 149 THR A O 1
ATOM 1189 N N . ASP A 1 150 ? 0.185 6.143 5.360 1.00 97.00 150 ASP A N 1
ATOM 1190 C CA . ASP A 1 150 ? -1.173 6.643 5.510 1.00 97.00 150 ASP A CA 1
ATOM 1191 C C . ASP A 1 150 ? -1.858 6.057 6.749 1.00 97.00 150 ASP A C 1
ATOM 1193 O O . ASP A 1 150 ? -1.395 5.089 7.356 1.00 97.00 150 ASP A O 1
ATOM 1197 N N . THR A 1 151 ? -2.956 6.690 7.145 1.00 96.25 151 THR A N 1
ATOM 1198 C CA . THR A 1 151 ? -3.866 6.223 8.200 1.00 96.25 151 THR A CA 1
ATOM 1199 C C . THR A 1 151 ? -5.212 5.783 7.614 1.00 96.25 151 THR A C 1
ATOM 1201 O O . THR A 1 151 ? -6.262 5.976 8.224 1.00 96.25 151 THR A O 1
ATOM 1204 N N . GLY A 1 152 ? -5.191 5.249 6.388 1.00 95.00 152 GLY A N 1
ATOM 1205 C CA . GLY A 1 152 ? -6.367 4.779 5.670 1.00 95.00 152 GLY A CA 1
ATOM 1206 C C . GLY A 1 152 ? -6.906 3.450 6.190 1.00 95.00 152 GLY A C 1
ATOM 1207 O O . GLY A 1 152 ? -6.533 2.958 7.252 1.00 95.00 152 GLY A O 1
ATOM 1208 N N . ILE A 1 153 ? -7.798 2.842 5.405 1.00 94.38 153 ILE A N 1
ATOM 1209 C CA . ILE A 1 153 ? -8.482 1.588 5.768 1.00 94.38 153 ILE A CA 1
ATOM 1210 C C . ILE A 1 153 ? -7.531 0.391 5.955 1.00 94.38 153 ILE A C 1
ATOM 1212 O O . ILE A 1 153 ? -7.879 -0.579 6.627 1.00 94.38 153 ILE A O 1
ATOM 1216 N N . GLY A 1 154 ? -6.324 0.469 5.389 1.00 93.56 154 GLY A N 1
ATOM 1217 C CA . GLY A 1 154 ? -5.343 -0.609 5.413 1.00 93.56 154 GLY A CA 1
ATOM 1218 C C . GLY A 1 154 ? -5.744 -1.805 4.545 1.00 93.56 154 GLY A C 1
ATOM 1219 O O . GLY A 1 154 ? -6.634 -1.723 3.700 1.00 93.56 154 GLY A O 1
ATOM 1220 N N . MET A 1 155 ? -5.041 -2.920 4.735 1.00 93.88 155 MET A N 1
ATOM 1221 C CA . MET A 1 155 ? -5.329 -4.196 4.080 1.00 93.88 155 MET A CA 1
ATOM 1222 C C . MET A 1 155 ? -5.179 -5.337 5.081 1.00 93.88 155 MET A C 1
ATOM 1224 O O . MET A 1 155 ? -4.239 -5.379 5.878 1.00 93.88 155 MET A O 1
ATOM 1228 N N . THR A 1 156 ? -6.089 -6.297 5.006 1.00 94.00 156 THR A N 1
ATOM 1229 C CA . THR A 1 156 ? -5.975 -7.594 5.673 1.00 94.00 156 THR A CA 1
ATOM 1230 C C . THR A 1 156 ? -4.904 -8.467 5.008 1.00 94.00 156 THR A C 1
ATOM 1232 O O . THR A 1 156 ? -4.445 -8.195 3.897 1.00 94.00 156 THR A O 1
ATOM 1235 N N . LYS A 1 157 ? -4.511 -9.566 5.666 1.00 90.81 157 LYS A N 1
ATOM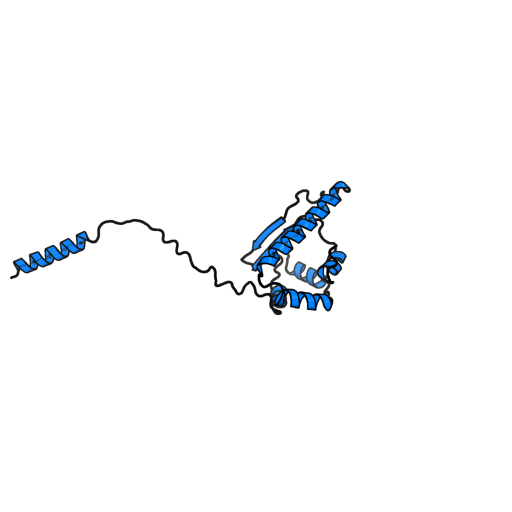 1236 C CA . LYS A 1 157 ? -3.550 -10.533 5.104 1.00 90.81 157 LYS A CA 1
ATOM 1237 C C . LYS A 1 157 ? -3.998 -11.057 3.732 1.00 90.81 157 LYS A C 1
ATOM 1239 O O . LYS A 1 157 ? -3.188 -11.131 2.811 1.00 90.81 157 LYS A O 1
ATOM 1244 N N . ASP A 1 158 ? -5.279 -11.383 3.595 1.00 89.94 158 ASP A N 1
ATOM 1245 C CA . ASP A 1 158 ? -5.829 -11.922 2.351 1.00 89.94 158 ASP A CA 1
ATOM 1246 C C . ASP A 1 158 ? -5.872 -10.855 1.249 1.00 89.94 158 ASP A C 1
ATOM 1248 O O . ASP A 1 158 ? -5.564 -11.146 0.094 1.00 89.94 158 ASP A O 1
ATOM 1252 N N . GLU A 1 159 ? -6.184 -9.603 1.594 1.00 89.94 159 GLU A N 1
ATOM 1253 C CA . GLU A 1 159 ? -6.119 -8.477 0.655 1.00 89.94 159 GLU A CA 1
ATOM 1254 C C . GLU A 1 159 ? -4.687 -8.186 0.209 1.00 89.94 159 GLU A C 1
ATOM 1256 O O . GLU A 1 159 ? -4.481 -7.907 -0.965 1.00 89.94 159 GLU A O 1
ATOM 1261 N N . LEU A 1 160 ? -3.684 -8.318 1.082 1.00 89.62 160 LEU A N 1
ATOM 1262 C CA . LEU A 1 160 ? -2.279 -8.183 0.683 1.00 89.62 160 LEU A CA 1
ATOM 1263 C C . LEU A 1 160 ? -1.893 -9.232 -0.368 1.00 89.62 160 LEU A C 1
ATOM 1265 O O . LEU A 1 160 ? -1.320 -8.890 -1.403 1.00 89.62 160 LEU A O 1
ATOM 1269 N N . VAL A 1 161 ? -2.235 -10.502 -0.131 1.00 86.38 161 VAL A N 1
ATOM 1270 C CA . VAL A 1 161 ? -1.920 -11.597 -1.064 1.00 86.38 161 VAL A CA 1
ATOM 1271 C C . VAL A 1 161 ? -2.650 -11.412 -2.393 1.00 86.38 161 VAL A C 1
ATOM 1273 O O . VAL A 1 161 ? -2.049 -11.578 -3.454 1.00 86.38 161 VAL A O 1
ATOM 1276 N N . ASN A 1 162 ? -3.928 -11.040 -2.355 1.00 85.75 162 ASN A N 1
ATOM 1277 C CA . ASN A 1 162 ? -4.735 -10.916 -3.562 1.00 85.75 162 ASN A CA 1
ATOM 1278 C C . ASN A 1 162 ? -4.439 -9.620 -4.330 1.00 85.75 162 ASN A C 1
ATOM 1280 O O . ASN A 1 162 ? -4.188 -9.676 -5.530 1.00 85.75 162 ASN A O 1
ATOM 1284 N N . ASN A 1 163 ? -4.413 -8.463 -3.669 1.00 85.44 163 ASN A N 1
ATOM 1285 C CA . ASN A 1 163 ? -4.316 -7.165 -4.342 1.00 85.44 163 ASN A CA 1
ATOM 1286 C C . ASN A 1 163 ? -2.892 -6.853 -4.819 1.00 85.44 163 ASN A C 1
ATOM 1288 O O . ASN A 1 163 ? -2.734 -6.220 -5.859 1.00 85.44 163 ASN A O 1
ATOM 1292 N N . LEU A 1 164 ? -1.860 -7.296 -4.085 1.00 84.12 164 LEU A N 1
ATOM 1293 C CA . LEU A 1 164 ? -0.459 -7.081 -4.475 1.00 84.12 164 LEU A CA 1
ATOM 1294 C C . LEU A 1 164 ? 0.132 -8.285 -5.221 1.00 84.12 164 LEU A C 1
ATOM 1296 O O . LEU A 1 164 ? 0.970 -8.116 -6.104 1.00 84.12 164 LEU A O 1
ATOM 1300 N N . GLY A 1 165 ? -0.280 -9.507 -4.865 1.00 74.75 165 GLY A N 1
ATOM 1301 C CA . GLY A 1 165 ? 0.284 -10.750 -5.408 1.00 74.75 165 GLY A CA 1
ATOM 1302 C C . GLY A 1 165 ? -0.340 -11.233 -6.723 1.00 74.75 165 GLY A C 1
ATOM 1303 O O . GLY A 1 165 ? 0.242 -12.088 -7.403 1.00 74.75 165 GLY A O 1
ATOM 1304 N N . THR A 1 166 ? -1.502 -10.697 -7.102 1.00 72.31 166 THR A N 1
ATOM 1305 C CA . THR A 1 166 ? -2.235 -11.060 -8.327 1.00 72.31 166 THR A CA 1
ATOM 1306 C C . THR A 1 166 ? -2.513 -9.827 -9.184 1.00 72.31 166 THR A C 1
ATOM 1308 O O . THR A 1 166 ? -2.302 -8.699 -8.740 1.00 72.31 166 THR A O 1
ATOM 1311 N N . ILE A 1 167 ? -2.908 -10.009 -10.450 1.00 62.28 167 ILE A N 1
ATOM 1312 C CA . ILE A 1 167 ? -3.204 -8.851 -11.298 1.00 62.28 167 ILE A CA 1
ATOM 1313 C C . ILE A 1 167 ? -4.396 -8.096 -10.729 1.00 62.28 167 ILE A C 1
ATOM 1315 O O . ILE A 1 167 ? -5.495 -8.638 -10.608 1.00 62.28 167 ILE A O 1
ATOM 1319 N N . ALA A 1 168 ? -4.132 -6.827 -10.422 1.00 53.16 168 ALA A N 1
ATOM 1320 C CA . ALA A 1 168 ? -5.062 -5.860 -9.884 1.00 53.16 168 ALA A CA 1
ATOM 1321 C C . ALA A 1 168 ? -6.414 -5.900 -10.612 1.00 53.16 168 ALA A C 1
ATOM 1323 O O . ALA A 1 168 ? -6.586 -5.344 -11.697 1.00 53.16 168 ALA A O 1
ATOM 1324 N N . LYS A 1 169 ? -7.423 -6.469 -9.952 1.00 50.00 169 LYS A N 1
ATOM 1325 C CA . LYS A 1 169 ? -8.706 -5.776 -9.922 1.00 50.00 169 LYS A CA 1
ATOM 1326 C C . LYS A 1 169 ? -8.514 -4.620 -8.952 1.00 50.00 169 LYS A C 1
ATOM 1328 O O . LYS A 1 169 ? -8.249 -4.858 -7.780 1.00 50.00 169 LYS A O 1
ATOM 1333 N N . SER A 1 170 ? -8.600 -3.387 -9.448 1.00 46.41 170 SER A N 1
ATOM 1334 C CA . SER A 1 170 ? -8.805 -2.229 -8.576 1.00 46.41 170 SER A CA 1
ATOM 1335 C C . SER A 1 170 ? -10.070 -2.515 -7.762 1.00 46.41 170 SER A C 1
ATOM 1337 O O . SER A 1 170 ? -11.152 -2.659 -8.335 1.00 46.41 170 SER A O 1
ATOM 1339 N N . GLY A 1 171 ? -9.885 -2.766 -6.466 1.00 46.25 171 GLY A N 1
ATOM 1340 C CA . GLY A 1 171 ? -10.962 -2.907 -5.488 1.00 46.25 171 GLY A CA 1
ATOM 1341 C C . GLY A 1 171 ? -11.358 -1.559 -4.924 1.00 46.25 171 GLY A C 1
ATOM 1342 O O . GLY A 1 171 ? -10.495 -0.651 -4.893 1.00 46.25 171 GLY A O 1
#

Secondary structure (DSSP, 8-state):
-HHHHHHHHHHHHHHHHTTS---------------SSTTTTS----TTHHHHHHHH---TT--HHHHHHHHHTPPP-PPPHHHHHHHHHIIIII-S-TTHHHHHHHHHHHHHHHHHHHHTTT-TTTTSS-----EEEEEETTTTEEEEEE-S----HHHHHHHHHS-----

Foldseek 3Di:
DVVVVVVVVVVVVVVVVVVPDDDPDPPPPPPPPPPPDPVPPLPDPDPCVVVVVVVLPPPPPDDPVRVVVCVVVDDDDAADPVVVVVVVCVRPPVPPDSVCVVVVLVVVLVVQLVVLVVVCVVPVCSCVVPVDFDWDWDDDPPSSDIDTDTPGSDDDPVCCCDCVRYPDPPD

Organism: Hottentotta judaicus (NCBI:txid6863)